Protein AF-A0A1J3HL05-F1 (afdb_monomer_lite)

InterPro domains:
  IPR000157 Toll/interleukin-1 receptor homology (TIR) domain [PF01582] (10-97)
  IPR035897 Toll/interleukin-1 receptor homology (TIR) domain superfamily [G3DSA:3.40.50.10140] (4-97)
  IPR035897 Toll/interleukin-1 receptor homology (TIR) domain superfamily [SSF52200] (7-96)

Sequence (97 aa):
MGDDNKATHTIYINCEDTLRYSLASHLSMAFRRKGLSAFVNSKGTQDVIEQGSTFVVLLSINFVSSALCLNKLVRVLEWRMENGLLVVPVFYGVSPS

Foldseek 3Di:
DDDCPPPAAEEEEEDPPVCQPPVQVVVCVVCVVVRHHYDYVPVPPPPDDDQRHEYEYEDEPVLVVDPVNVVVVVVVVVCCVVRVHHYHYDYDHDDPD

pLDDT: mean 86.63, std 14.48, range [38.41, 97.5]

Secondary structure (DSSP, 8-state):
---------EEEEE--HHHHTTHHHHHHHHHHHTT-EEEES----TT-PPTT-EEEEEE-HHHHT-HHHHHHHHHHHHHHHHH--EEEEEESSS---

Organism: Noccaea caerulescens (NCBI:txid107243)

Radius of gyration: 14.18 Å; chains: 1; bounding box: 44×31×33 Å

Structure (mmCIF, N/CA/C/O backbone):
data_AF-A0A1J3HL05-F1
#
_entry.id   AF-A0A1J3HL05-F1
#
loop_
_atom_site.group_PDB
_atom_site.id
_atom_site.type_symbol
_atom_site.label_atom_id
_atom_site.label_alt_id
_atom_site.label_comp_id
_atom_site.label_asym_id
_atom_site.label_entity_id
_atom_site.label_seq_id
_atom_site.pdbx_PDB_ins_code
_atom_site.Cartn_x
_atom_site.Cartn_y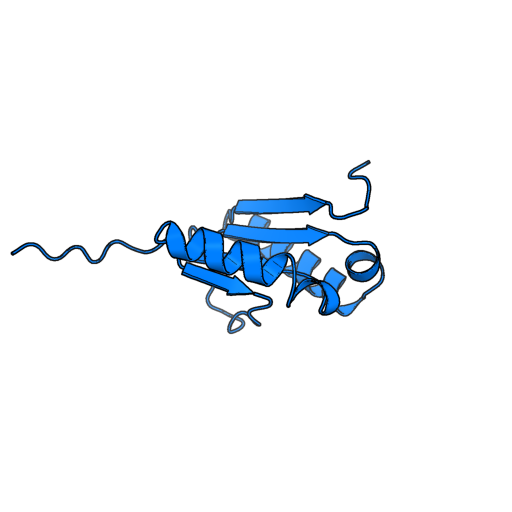
_atom_site.Cartn_z
_atom_site.occupancy
_atom_site.B_iso_or_equiv
_atom_site.auth_seq_id
_atom_site.auth_comp_id
_atom_site.auth_asym_id
_atom_site.auth_atom_id
_atom_site.pdbx_PDB_model_num
ATOM 1 N N . MET A 1 1 ? -26.612 14.758 20.652 1.00 38.41 1 MET A N 1
ATOM 2 C CA . MET A 1 1 ? -27.187 13.465 20.235 1.00 38.41 1 MET A CA 1
ATOM 3 C C . MET A 1 1 ? -25.995 12.592 19.881 1.00 38.41 1 MET A C 1
ATOM 5 O O . MET A 1 1 ? -25.319 12.953 18.936 1.00 38.41 1 MET A O 1
ATOM 9 N N . GLY A 1 2 ? -25.686 11.616 20.745 1.00 40.44 2 GLY A N 1
ATOM 10 C CA . GLY A 1 2 ? -24.680 10.544 20.612 1.00 40.44 2 GLY A CA 1
ATOM 11 C C . GLY A 1 2 ? -23.339 10.860 19.945 1.00 40.44 2 GLY A C 1
ATOM 12 O O . GLY A 1 2 ? -23.268 10.979 18.731 1.00 40.44 2 GLY A O 1
ATOM 13 N N . ASP A 1 3 ? -22.288 10.924 20.754 1.00 59.41 3 ASP A N 1
ATOM 14 C CA . ASP 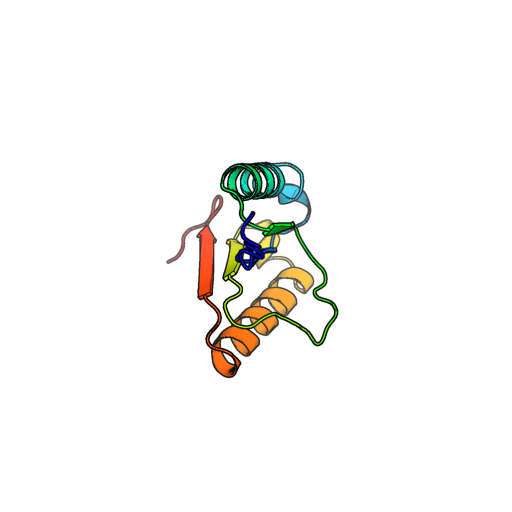A 1 3 ? -20.883 10.895 20.348 1.00 59.41 3 ASP A CA 1
ATOM 15 C C . ASP A 1 3 ? -20.552 9.541 19.687 1.00 59.41 3 ASP A C 1
ATOM 17 O O . ASP A 1 3 ? -20.598 8.513 20.355 1.00 59.41 3 ASP A O 1
ATOM 21 N N . ASP A 1 4 ? -20.244 9.534 18.387 1.00 47.22 4 ASP A N 1
ATOM 22 C CA . ASP A 1 4 ? -19.649 8.388 17.689 1.00 47.22 4 ASP A CA 1
ATOM 23 C C . ASP A 1 4 ? -18.248 8.807 17.229 1.00 47.22 4 ASP A C 1
ATOM 25 O O . ASP A 1 4 ? -17.983 9.034 16.044 1.00 47.22 4 ASP A O 1
ATOM 29 N N . ASN A 1 5 ? -17.312 8.898 18.175 1.00 52.66 5 ASN A N 1
ATOM 30 C CA . ASN A 1 5 ? -15.890 8.800 17.865 1.00 52.66 5 ASN A CA 1
ATOM 31 C C . ASN A 1 5 ? -15.593 7.366 17.390 1.00 52.66 5 ASN A C 1
ATOM 33 O O . ASN A 1 5 ? -15.019 6.542 18.104 1.00 52.66 5 ASN A O 1
ATOM 37 N N . LYS A 1 6 ? -16.076 7.020 16.194 1.00 53.91 6 LYS A N 1
ATOM 38 C CA . LYS A 1 6 ? -15.836 5.725 15.571 1.00 53.91 6 LYS A CA 1
ATOM 39 C C . LYS A 1 6 ? -14.365 5.691 15.192 1.00 53.91 6 LYS A C 1
ATOM 41 O O . LYS A 1 6 ? -13.984 6.311 14.202 1.00 53.91 6 LYS A O 1
ATOM 46 N N . ALA A 1 7 ? -13.554 4.991 15.984 1.00 60.94 7 ALA A N 1
ATOM 47 C CA . 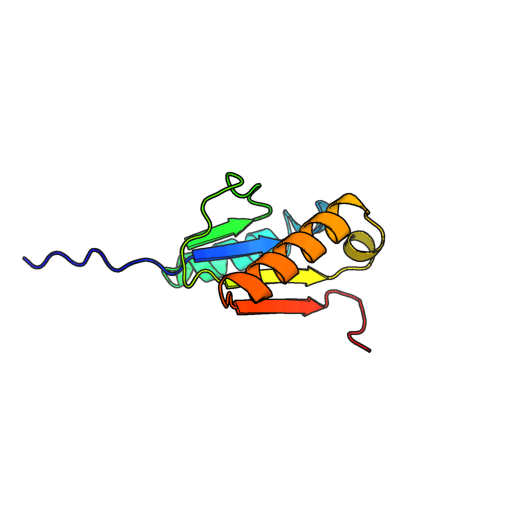ALA A 1 7 ? -12.145 4.767 15.690 1.00 60.94 7 ALA A CA 1
ATOM 48 C C . ALA A 1 7 ? -12.007 4.313 14.226 1.00 60.94 7 ALA A C 1
ATOM 50 O O . ALA A 1 7 ? -12.452 3.226 13.846 1.00 60.94 7 ALA A O 1
ATOM 51 N N . THR A 1 8 ? -11.487 5.194 13.371 1.00 75.12 8 THR A N 1
ATOM 52 C CA . THR A 1 8 ? -11.324 4.897 11.950 1.00 75.12 8 THR A CA 1
ATOM 53 C C . THR A 1 8 ? -10.151 3.950 11.813 1.00 75.12 8 THR A C 1
ATOM 55 O O . THR A 1 8 ? -9.025 4.328 12.119 1.00 75.12 8 THR A O 1
ATOM 58 N N . HIS A 1 9 ? -10.404 2.733 11.343 1.00 88.62 9 HIS A N 1
ATOM 59 C CA . HIS A 1 9 ? -9.344 1.770 11.074 1.00 88.62 9 HIS A CA 1
ATOM 60 C C . HIS A 1 9 ? -8.344 2.344 10.062 1.00 88.62 9 HIS A C 1
ATOM 62 O O . HIS A 1 9 ? -8.739 2.824 8.990 1.00 88.62 9 HIS A O 1
ATOM 68 N N . THR A 1 10 ? -7.059 2.299 10.411 1.00 91.62 10 THR A N 1
ATOM 69 C CA . THR A 1 10 ? -5.986 2.926 9.635 1.00 91.62 10 THR A CA 1
ATOM 70 C C . THR A 1 10 ? -5.312 1.926 8.693 1.00 91.62 10 THR A C 1
ATOM 72 O O . THR A 1 10 ? -4.938 0.817 9.079 1.00 91.62 10 THR A O 1
ATOM 75 N N . ILE A 1 11 ? -5.139 2.337 7.436 1.00 94.00 11 ILE A N 1
ATOM 76 C CA . ILE A 1 11 ? -4.485 1.595 6.359 1.00 94.00 11 ILE A CA 1
ATOM 77 C C . ILE A 1 11 ? -3.246 2.358 5.887 1.00 94.00 11 ILE A C 1
ATOM 79 O O . ILE A 1 11 ? -3.328 3.480 5.380 1.00 94.00 11 ILE A O 1
ATOM 83 N N . TYR A 1 12 ? -2.091 1.711 5.967 1.00 93.88 12 TYR A N 1
ATOM 84 C CA . TYR A 1 12 ? -0.840 2.195 5.398 1.00 93.88 12 TYR A CA 1
ATOM 85 C C . TYR A 1 12 ? -0.549 1.457 4.094 1.00 93.88 12 TYR A C 1
ATOM 87 O O . TYR A 1 12 ? -0.514 0.232 4.068 1.00 93.88 12 TYR A O 1
ATOM 95 N N . ILE A 1 13 ? -0.346 2.191 3.003 1.00 95.62 13 ILE A N 1
ATOM 96 C CA . ILE A 1 13 ? -0.037 1.634 1.683 1.00 95.62 13 ILE A CA 1
ATOM 97 C C . ILE A 1 13 ? 1.438 1.900 1.386 1.00 95.62 13 ILE A C 1
ATOM 99 O O . ILE A 1 13 ? 1.826 3.049 1.168 1.00 95.62 13 ILE A O 1
ATOM 103 N N . ASN A 1 14 ? 2.245 0.845 1.350 1.00 94.56 14 ASN A N 1
ATOM 104 C CA . ASN A 1 14 ? 3.648 0.896 0.957 1.00 94.56 14 ASN A CA 1
ATOM 105 C C . ASN A 1 14 ? 3.792 0.497 -0.508 1.00 94.56 14 ASN A C 1
ATOM 107 O O . ASN A 1 14 ? 3.306 -0.549 -0.925 1.00 94.56 14 ASN A O 1
ATOM 111 N N . CYS A 1 15 ? 4.480 1.324 -1.280 1.00 95.38 15 CYS A N 1
ATOM 112 C CA . CYS A 1 15 ? 4.761 1.093 -2.691 1.00 95.38 15 CYS A CA 1
ATOM 113 C C . CYS A 1 15 ? 6.069 1.783 -3.076 1.00 95.38 15 CYS A C 1
ATOM 115 O O . CYS A 1 15 ? 6.553 2.666 -2.355 1.00 95.38 15 CYS A O 1
ATOM 117 N N . GLU A 1 16 ? 6.641 1.414 -4.215 1.00 95.06 16 GLU A N 1
ATOM 118 C CA . GLU A 1 16 ? 7.694 2.232 -4.797 1.00 95.06 16 GLU A CA 1
ATOM 119 C C . GLU A 1 16 ? 7.104 3.506 -5.430 1.00 95.06 16 GLU A C 1
ATOM 121 O O . GLU A 1 16 ? 5.899 3.610 -5.676 1.00 95.06 16 GLU A O 1
ATOM 126 N N . ASP A 1 17 ? 7.947 4.505 -5.687 1.00 91.81 17 ASP A N 1
ATOM 127 C CA . ASP A 1 17 ? 7.474 5.850 -6.034 1.00 91.81 17 ASP A CA 1
ATOM 128 C C . ASP A 1 17 ? 6.693 5.927 -7.357 1.00 91.81 17 ASP A C 1
ATOM 130 O O . ASP A 1 17 ? 5.808 6.775 -7.484 1.00 91.81 17 ASP A O 1
ATOM 134 N N . THR A 1 18 ? 6.938 5.029 -8.319 1.00 92.31 18 THR A N 1
ATOM 135 C CA . THR A 1 18 ? 6.192 5.002 -9.591 1.00 92.31 18 THR A CA 1
ATOM 136 C C . THR A 1 18 ? 4.718 4.620 -9.420 1.00 92.31 18 THR A C 1
ATOM 138 O O . THR A 1 18 ? 3.857 5.149 -10.129 1.00 92.31 18 THR A O 1
ATOM 141 N N . LEU A 1 19 ? 4.389 3.767 -8.445 1.00 95.69 19 LEU A N 1
ATOM 142 C CA . LEU A 1 19 ? 3.010 3.384 -8.132 1.00 95.69 19 LEU A CA 1
ATOM 143 C C . LEU A 1 19 ? 2.294 4.358 -7.188 1.00 95.69 19 LEU A C 1
ATOM 145 O O . LEU A 1 19 ? 1.063 4.307 -7.079 1.00 95.69 19 LEU A O 1
ATOM 149 N N . ARG A 1 20 ? 3.027 5.285 -6.552 1.00 93.94 20 ARG A N 1
ATOM 150 C CA . ARG A 1 20 ? 2.481 6.260 -5.591 1.00 93.94 20 ARG A CA 1
ATOM 151 C C . ARG A 1 20 ? 1.317 7.065 -6.163 1.00 93.94 20 ARG A C 1
ATOM 153 O O . ARG A 1 20 ? 0.311 7.257 -5.483 1.00 93.94 20 ARG A O 1
ATOM 160 N N . TYR A 1 21 ? 1.468 7.551 -7.393 1.00 93.00 21 TYR A N 1
ATOM 161 C CA . TYR A 1 21 ? 0.498 8.441 -8.040 1.00 93.00 21 TYR A CA 1
ATOM 162 C C . TYR A 1 21 ? -0.492 7.711 -8.957 1.00 93.00 21 TYR A C 1
ATOM 164 O O . TYR A 1 21 ? -1.346 8.363 -9.549 1.00 93.00 21 TYR A O 1
ATOM 172 N N . SER A 1 22 ? -0.414 6.379 -9.047 1.00 93.88 22 SER A N 1
ATOM 173 C CA . SER A 1 22 ? -1.294 5.551 -9.877 1.00 93.88 22 SER A CA 1
ATOM 174 C C . SER A 1 22 ? -2.120 4.583 -9.021 1.00 93.88 22 SER A C 1
ATOM 176 O O . SER A 1 22 ? -3.119 4.976 -8.423 1.00 93.88 22 SER A O 1
ATOM 178 N N . LEU A 1 23 ? -1.721 3.316 -8.914 1.00 95.75 23 LEU A N 1
ATOM 179 C CA . LEU A 1 23 ? -2.483 2.304 -8.182 1.00 95.75 23 LEU A CA 1
ATOM 180 C C . LEU A 1 23 ? -2.655 2.671 -6.700 1.00 95.75 23 LEU A C 1
ATOM 182 O O . LEU A 1 23 ? -3.756 2.555 -6.159 1.00 95.75 23 LEU A O 1
ATOM 186 N N . ALA A 1 24 ? -1.593 3.147 -6.042 1.00 97.38 24 ALA A N 1
ATOM 187 C CA . ALA A 1 24 ? -1.638 3.447 -4.614 1.00 97.38 24 ALA A CA 1
ATOM 188 C C . ALA A 1 24 ? -2.562 4.632 -4.286 1.00 97.38 24 ALA A C 1
ATOM 190 O O . ALA A 1 24 ? -3.281 4.591 -3.283 1.00 97.38 24 ALA A O 1
ATOM 191 N N . SER A 1 25 ? -2.586 5.671 -5.131 1.00 96.19 25 SER A N 1
ATOM 192 C CA . SER A 1 25 ? -3.473 6.826 -4.945 1.00 96.19 25 SER A CA 1
ATOM 193 C C . SER A 1 25 ? -4.943 6.424 -5.103 1.00 96.19 25 SER A C 1
ATOM 195 O O . SER A 1 25 ? -5.769 6.784 -4.260 1.00 96.19 25 SER A O 1
ATOM 197 N N . HIS A 1 26 ? -5.265 5.595 -6.102 1.00 97.38 26 HIS A N 1
ATOM 198 C CA . HIS A 1 26 ? -6.615 5.061 -6.298 1.00 97.38 26 HIS A CA 1
ATOM 199 C C . HIS A 1 26 ? -7.070 4.173 -5.135 1.00 97.38 26 HIS A C 1
ATOM 201 O O . HIS A 1 26 ? -8.193 4.335 -4.653 1.00 97.38 26 HIS A O 1
ATOM 207 N N . LEU A 1 27 ? -6.202 3.287 -4.632 1.00 97.31 27 LEU A N 1
ATOM 208 C CA . LEU A 1 27 ? -6.497 2.472 -3.449 1.00 97.31 27 LEU A CA 1
ATOM 209 C C . LEU A 1 27 ? -6.753 3.344 -2.216 1.00 97.31 27 LEU A C 1
ATOM 211 O O . LEU A 1 27 ? -7.756 3.157 -1.528 1.00 97.31 27 LEU A O 1
ATOM 215 N N . SER A 1 28 ? -5.898 4.341 -1.968 1.00 96.81 28 SER A N 1
ATOM 216 C CA . SER A 1 28 ? -6.078 5.284 -0.858 1.00 96.81 28 SER A CA 1
ATOM 217 C C . SER A 1 28 ? -7.431 5.994 -0.931 1.00 96.81 28 SER A C 1
ATOM 219 O O . SER A 1 28 ? -8.163 6.046 0.059 1.00 96.81 28 SER A O 1
ATOM 221 N N . MET A 1 29 ? -7.810 6.485 -2.115 1.00 97.44 29 MET A N 1
ATOM 222 C CA . MET A 1 29 ? -9.118 7.107 -2.329 1.00 97.44 29 MET A CA 1
ATOM 223 C C . MET A 1 29 ? -10.274 6.125 -2.114 1.00 97.44 29 MET A C 1
ATOM 225 O O . MET A 1 29 ? -11.276 6.497 -1.503 1.00 97.44 29 MET A O 1
ATOM 229 N N . ALA A 1 30 ? -10.155 4.885 -2.592 1.00 97.50 30 ALA A N 1
ATOM 230 C CA . ALA A 1 30 ? -11.188 3.865 -2.431 1.00 97.50 30 ALA A CA 1
ATOM 231 C C . ALA A 1 30 ? -11.420 3.507 -0.954 1.00 97.50 30 ALA A C 1
ATOM 233 O O . ALA A 1 30 ? -12.570 3.460 -0.516 1.00 97.50 30 ALA A O 1
ATOM 234 N N . PHE A 1 31 ? -10.352 3.340 -0.167 1.00 95.88 31 PHE A N 1
ATOM 235 C CA . PHE A 1 31 ? -10.453 3.112 1.277 1.00 95.88 31 PHE A CA 1
ATOM 236 C C . PHE A 1 31 ? -11.095 4.299 2.003 1.00 95.88 31 PHE A C 1
ATOM 238 O O . PHE A 1 31 ? -12.030 4.107 2.782 1.00 95.88 31 PHE A O 1
ATOM 245 N N . ARG A 1 32 ? -10.685 5.532 1.678 1.00 95.25 32 ARG A N 1
ATOM 246 C CA . ARG A 1 32 ? -11.285 6.751 2.251 1.00 95.25 32 ARG A CA 1
ATOM 247 C C . ARG A 1 32 ? -12.778 6.863 1.954 1.00 95.25 32 ARG A C 1
ATOM 249 O O . ARG A 1 32 ? -13.554 7.190 2.844 1.00 95.25 32 ARG A O 1
ATOM 256 N N . ARG A 1 33 ? -13.212 6.505 0.739 1.00 96.19 33 ARG A N 1
ATOM 257 C CA . ARG A 1 33 ? -14.644 6.442 0.372 1.00 96.19 33 ARG A CA 1
ATOM 258 C C . ARG A 1 33 ? -15.435 5.402 1.171 1.00 96.19 33 ARG A C 1
ATOM 260 O O . ARG A 1 33 ? -16.657 5.490 1.223 1.00 96.19 33 ARG A O 1
ATOM 267 N N . LYS A 1 34 ? -14.765 4.423 1.781 1.00 95.00 34 LYS A N 1
ATOM 268 C CA . LYS A 1 34 ? -15.364 3.430 2.686 1.00 95.00 34 LYS A CA 1
ATOM 269 C C . LYS A 1 34 ? -15.272 3.823 4.166 1.00 95.00 34 LYS A C 1
ATOM 271 O O . LYS A 1 34 ? -15.646 3.021 5.014 1.00 95.00 34 LYS A O 1
ATOM 276 N N . GLY A 1 35 ? -14.821 5.041 4.475 1.00 92.69 35 GLY A N 1
ATOM 277 C CA . GLY A 1 35 ? -14.703 5.542 5.847 1.00 92.69 35 GLY A CA 1
ATOM 278 C C . GLY A 1 35 ? -13.443 5.072 6.579 1.00 92.69 35 GLY A C 1
ATOM 279 O O . GLY A 1 35 ? -13.417 5.088 7.805 1.00 92.69 35 GLY A O 1
ATOM 280 N N . LEU A 1 36 ? -12.416 4.632 5.845 1.00 93.19 36 LEU A N 1
ATOM 281 C CA . LEU A 1 36 ? -11.138 4.183 6.402 1.00 93.19 36 LEU A CA 1
ATOM 282 C C . LEU A 1 36 ? -10.072 5.269 6.236 1.00 93.19 36 LEU A C 1
ATOM 284 O O . LEU A 1 36 ? -9.990 5.922 5.190 1.00 93.19 36 LEU A O 1
ATOM 288 N N . SER A 1 37 ? -9.211 5.424 7.236 1.00 92.75 37 SER A N 1
ATOM 289 C CA . SER A 1 37 ? -8.067 6.333 7.156 1.00 92.75 37 SER A CA 1
ATOM 290 C C . SER A 1 37 ? -6.966 5.661 6.343 1.00 92.75 37 SER A C 1
ATOM 292 O O . SER A 1 37 ? -6.508 4.590 6.710 1.00 92.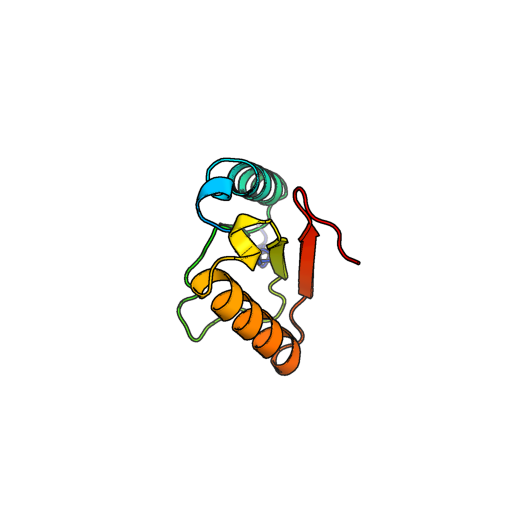75 37 SER A O 1
ATOM 294 N N . ALA A 1 38 ? -6.550 6.244 5.215 1.00 93.81 38 ALA A N 1
ATOM 295 C CA . ALA A 1 38 ? -5.571 5.615 4.322 1.00 93.81 38 ALA A CA 1
ATOM 296 C C . ALA A 1 38 ? -4.420 6.554 3.947 1.00 93.81 38 ALA A C 1
ATOM 298 O O . ALA A 1 38 ? -4.662 7.668 3.463 1.00 93.81 38 ALA A O 1
ATOM 299 N N . PHE A 1 39 ? -3.180 6.079 4.090 1.00 92.50 39 PHE A N 1
ATOM 300 C CA . PHE A 1 39 ? -1.956 6.858 3.872 1.00 92.50 39 PHE A CA 1
ATOM 301 C C . PHE A 1 39 ? -0.967 6.121 2.961 1.00 92.50 39 PHE A C 1
ATOM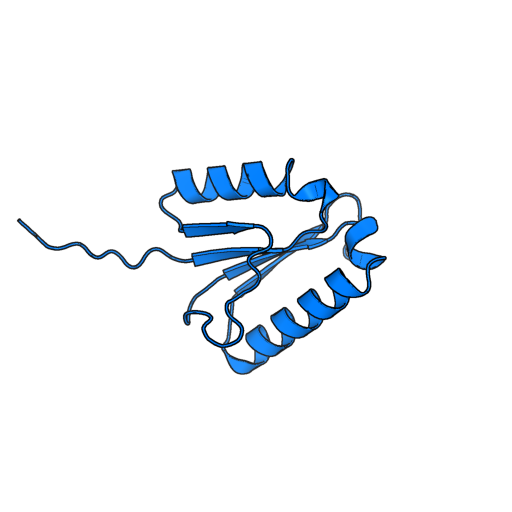 303 O O . PHE A 1 39 ? -0.611 4.979 3.228 1.00 92.50 39 PHE A O 1
ATOM 310 N N . VAL A 1 40 ? -0.490 6.783 1.902 1.00 93.56 40 VAL A N 1
ATOM 311 C CA . VAL A 1 40 ? 0.474 6.215 0.939 1.00 93.56 40 VAL A CA 1
ATOM 312 C C . VAL A 1 40 ? 1.892 6.639 1.289 1.00 93.56 40 VAL A C 1
ATOM 314 O O . VAL A 1 40 ? 2.145 7.834 1.458 1.00 93.56 40 VAL A O 1
ATOM 317 N N . ASN A 1 41 ? 2.817 5.677 1.355 1.00 90.00 41 ASN A N 1
ATOM 318 C CA . ASN A 1 41 ? 4.226 5.875 1.703 1.00 90.00 41 ASN A CA 1
ATOM 319 C C . ASN A 1 41 ? 4.388 6.783 2.929 1.00 90.00 41 ASN A C 1
ATOM 321 O O . ASN A 1 41 ? 5.304 7.611 2.985 1.00 90.00 41 ASN A O 1
ATOM 325 N N . SER A 1 42 ? 3.463 6.647 3.892 1.00 82.06 42 SER A N 1
ATOM 326 C CA . SER A 1 42 ? 3.583 7.324 5.173 1.00 82.06 42 SER A CA 1
ATOM 327 C C . SER A 1 42 ? 4.916 6.911 5.753 1.00 82.06 42 SER A C 1
ATOM 329 O O . SER A 1 42 ? 5.230 5.722 5.816 1.00 82.06 42 SER A O 1
ATOM 331 N N . LYS A 1 43 ? 5.718 7.892 6.158 1.00 66.88 43 LYS A N 1
ATOM 332 C CA . LYS A 1 43 ? 7.021 7.591 6.743 1.00 66.88 43 LYS A CA 1
ATOM 333 C C . LYS A 1 43 ? 6.882 6.795 8.039 1.00 66.88 43 LYS A C 1
ATOM 335 O O . LYS A 1 43 ? 7.882 6.220 8.448 1.00 66.88 43 LYS A O 1
ATOM 340 N N . GLY A 1 44 ? 5.667 6.738 8.610 1.00 55.62 44 GLY A N 1
ATOM 341 C CA . GLY A 1 44 ? 5.418 6.316 9.975 1.00 55.62 44 GLY A CA 1
ATOM 342 C C . GLY A 1 44 ? 6.252 7.226 10.858 1.00 55.62 44 GLY A C 1
ATOM 343 O O . GLY A 1 44 ? 7.473 7.109 10.884 1.00 55.62 44 GLY A O 1
ATOM 344 N N . THR A 1 45 ? 5.651 8.186 11.555 1.00 49.34 45 THR A N 1
ATOM 345 C CA . THR A 1 45 ? 6.360 8.738 12.717 1.00 49.34 45 THR A CA 1
ATOM 346 C C . THR A 1 45 ? 6.824 7.536 13.524 1.00 49.34 45 THR A C 1
ATOM 348 O O . THR A 1 45 ? 6.009 6.666 13.821 1.00 49.34 45 THR A O 1
ATOM 351 N N . GLN A 1 46 ? 8.142 7.423 13.680 1.00 51.22 46 GLN A N 1
ATOM 352 C CA . GLN A 1 46 ? 8.889 6.166 13.742 1.00 51.22 46 GLN A CA 1
ATOM 353 C C . GLN A 1 46 ? 8.461 5.228 14.887 1.00 51.22 46 GLN A C 1
ATOM 355 O O . GLN A 1 46 ? 8.858 4.069 14.869 1.00 51.22 46 GLN A O 1
ATOM 360 N N . ASP A 1 47 ? 7.589 5.688 15.783 1.00 50.47 47 ASP A N 1
ATOM 361 C CA . ASP A 1 47 ? 7.329 5.089 17.084 1.00 50.47 47 ASP A CA 1
ATOM 362 C C . ASP A 1 47 ? 5.838 4.920 17.430 1.00 50.47 47 ASP A C 1
ATOM 364 O O . ASP A 1 47 ? 5.527 4.477 18.530 1.00 50.47 47 ASP A O 1
ATOM 368 N N . VAL A 1 48 ? 4.890 5.249 16.536 1.00 61.88 48 VAL A N 1
ATOM 369 C CA . VAL A 1 48 ? 3.452 5.092 16.847 1.00 61.88 48 VAL A CA 1
ATOM 370 C C . VAL A 1 48 ? 2.683 4.545 15.647 1.00 61.88 48 VAL A C 1
ATOM 372 O O . VAL A 1 48 ? 2.116 5.294 14.851 1.00 61.88 48 VAL A O 1
ATOM 375 N N . ILE A 1 49 ? 2.672 3.220 15.504 1.00 73.94 49 ILE A N 1
ATOM 376 C CA . ILE A 1 49 ? 1.630 2.535 14.735 1.00 73.94 49 ILE A CA 1
ATOM 377 C C . ILE A 1 49 ? 0.544 2.146 15.719 1.00 73.94 49 ILE A C 1
ATOM 379 O O . ILE A 1 49 ? 0.795 1.427 16.683 1.00 73.94 49 ILE A O 1
ATOM 383 N N . GLU A 1 50 ? -0.667 2.623 15.465 1.00 75.25 50 GLU A N 1
ATOM 384 C CA . GLU A 1 50 ? -1.820 2.275 16.281 1.00 75.25 50 GLU A CA 1
ATOM 385 C C . GLU A 1 50 ? -2.095 0.772 16.178 1.00 75.25 50 GLU A C 1
ATOM 387 O O . GLU A 1 50 ? -2.128 0.198 15.080 1.00 75.25 50 GLU A O 1
ATOM 392 N N . GLN A 1 51 ? -2.309 0.132 17.327 1.00 76.19 51 GLN A N 1
ATOM 393 C CA . GLN A 1 51 ? -2.709 -1.266 17.379 1.00 76.19 51 GLN A CA 1
ATOM 394 C C . GLN A 1 51 ? -3.996 -1.467 16.567 1.00 76.19 51 GLN A C 1
ATOM 396 O O . GLN A 1 51 ? -4.926 -0.669 16.638 1.00 76.19 51 GLN A O 1
ATOM 401 N N . GLY A 1 52 ? -4.033 -2.529 15.762 1.00 80.56 52 GLY A N 1
ATOM 402 C CA . GLY A 1 52 ? -5.127 -2.774 14.821 1.00 80.56 52 GLY A CA 1
ATOM 403 C C . GLY A 1 52 ? -4.932 -2.146 13.438 1.00 80.56 52 GLY A C 1
ATOM 404 O O . GLY A 1 52 ? -5.728 -2.426 12.552 1.00 80.56 52 GLY A O 1
ATOM 405 N N . SER A 1 53 ? -3.864 -1.379 13.189 1.00 88.62 53 SER A N 1
ATOM 406 C CA . SER A 1 53 ? -3.556 -0.885 11.837 1.00 88.62 53 SER A CA 1
ATOM 407 C C . SER A 1 53 ? -3.326 -2.015 10.822 1.00 88.62 53 SER A C 1
ATOM 409 O O . SER A 1 53 ? -2.884 -3.118 11.156 1.00 88.62 53 SER A O 1
ATOM 411 N N . THR A 1 54 ? -3.583 -1.728 9.543 1.00 92.38 54 THR A N 1
ATOM 412 C CA . THR A 1 54 ? -3.308 -2.639 8.419 1.00 92.38 54 THR A CA 1
ATOM 413 C C . THR A 1 54 ? -2.280 -2.050 7.463 1.00 92.38 54 THR A C 1
ATOM 415 O O . THR A 1 54 ? -2.362 -0.882 7.090 1.00 92.38 54 THR A O 1
ATOM 418 N N . PHE A 1 55 ? -1.344 -2.878 7.009 1.00 94.06 55 PHE A N 1
ATOM 419 C CA . PHE A 1 55 ? -0.380 -2.538 5.968 1.00 94.06 55 PHE A CA 1
ATOM 420 C C . PHE A 1 55 ? -0.737 -3.237 4.659 1.00 94.06 55 PHE A C 1
ATOM 422 O O . PHE A 1 55 ? -0.811 -4.459 4.603 1.00 94.06 55 PHE A O 1
ATOM 429 N N . VAL A 1 56 ? -0.908 -2.468 3.591 1.00 96.62 56 VAL A N 1
ATOM 430 C CA . VAL A 1 56 ? -0.984 -2.954 2.211 1.00 96.62 56 VAL A CA 1
ATOM 431 C C . VAL A 1 56 ? 0.377 -2.724 1.565 1.00 96.62 56 VAL A C 1
ATOM 433 O O . VAL A 1 56 ? 0.840 -1.587 1.498 1.00 96.62 56 VAL A O 1
ATOM 436 N N . VAL A 1 57 ? 1.025 -3.780 1.080 1.00 96.31 57 VAL A N 1
ATOM 437 C CA . VAL A 1 57 ? 2.341 -3.685 0.429 1.00 96.31 57 VAL A CA 1
ATOM 438 C C . VAL A 1 57 ? 2.190 -4.000 -1.055 1.00 96.31 57 VAL A C 1
ATOM 440 O O . VAL A 1 57 ? 1.915 -5.141 -1.416 1.00 96.31 57 VAL A O 1
ATOM 443 N N . LEU A 1 58 ? 2.367 -2.994 -1.914 1.00 97.00 58 LEU A N 1
ATOM 444 C CA . LEU A 1 58 ? 2.371 -3.147 -3.368 1.00 97.00 58 LEU A CA 1
ATOM 445 C C . LEU A 1 58 ? 3.751 -3.641 -3.820 1.00 97.00 58 LEU A C 1
ATOM 447 O O . LEU A 1 58 ? 4.694 -2.861 -3.952 1.00 97.00 58 LEU A O 1
ATOM 451 N N . LEU A 1 59 ? 3.860 -4.947 -4.035 1.00 96.31 59 LEU A N 1
ATOM 452 C CA . LEU A 1 59 ? 5.060 -5.608 -4.528 1.00 96.31 59 LEU A CA 1
ATOM 453 C C . LEU A 1 59 ? 5.087 -5.508 -6.052 1.00 96.31 59 LEU A C 1
ATOM 455 O O . LEU A 1 59 ? 4.248 -6.090 -6.732 1.00 96.31 59 LEU A O 1
ATOM 459 N N . SER A 1 60 ? 6.054 -4.772 -6.584 1.00 95.94 60 SER A N 1
ATOM 460 C CA . SER A 1 60 ? 6.315 -4.615 -8.016 1.00 95.94 60 SER A CA 1
ATOM 461 C C . SER A 1 60 ? 7.772 -4.961 -8.326 1.00 95.94 60 SER A C 1
ATOM 463 O O . SER A 1 60 ? 8.590 -5.083 -7.410 1.00 95.94 60 SER A O 1
ATOM 465 N N . ILE A 1 61 ? 8.129 -5.074 -9.609 1.00 94.81 61 ILE A N 1
ATOM 466 C CA . ILE A 1 61 ? 9.526 -5.302 -10.013 1.00 94.81 61 ILE A CA 1
ATOM 467 C C . ILE A 1 61 ? 10.461 -4.215 -9.452 1.00 94.81 61 ILE A C 1
ATOM 469 O O . ILE A 1 61 ? 11.500 -4.511 -8.872 1.00 94.81 61 ILE A O 1
ATOM 473 N N . ASN A 1 62 ? 10.035 -2.952 -9.516 1.00 95.06 62 ASN A N 1
ATOM 474 C CA . ASN A 1 62 ? 10.805 -1.815 -9.019 1.00 95.06 62 ASN A CA 1
ATOM 475 C C . ASN A 1 62 ? 10.875 -1.790 -7.484 1.00 95.06 62 ASN A C 1
ATOM 477 O O . ASN A 1 62 ? 11.878 -1.352 -6.919 1.00 95.06 62 ASN A O 1
ATOM 481 N N . PHE A 1 63 ? 9.831 -2.272 -6.803 1.00 94.44 63 PHE A N 1
ATOM 482 C CA . PHE A 1 63 ? 9.835 -2.417 -5.350 1.00 94.44 63 PHE A CA 1
ATOM 483 C C . PHE A 1 63 ? 10.910 -3.412 -4.905 1.00 94.44 63 PHE A C 1
ATOM 485 O O . PHE A 1 63 ? 11.735 -3.085 -4.053 1.00 94.44 63 PHE A O 1
ATOM 492 N N . VAL A 1 64 ? 10.931 -4.614 -5.493 1.00 91.31 64 VAL A N 1
ATOM 493 C CA . VAL A 1 64 ? 11.865 -5.678 -5.082 1.00 91.31 64 VAL A CA 1
ATOM 494 C C . VAL A 1 64 ? 13.314 -5.387 -5.481 1.00 91.31 64 VAL A C 1
ATOM 496 O O . VAL A 1 64 ? 14.231 -5.917 -4.864 1.00 91.31 64 VAL A O 1
ATOM 499 N N . SER A 1 65 ? 13.539 -4.504 -6.457 1.00 92.75 65 SER A N 1
ATOM 500 C CA . SER A 1 65 ? 14.879 -4.024 -6.829 1.00 92.75 65 SER A CA 1
ATOM 501 C C . SER A 1 65 ? 15.375 -2.830 -5.999 1.00 92.75 65 SER A C 1
ATOM 503 O O . SER A 1 65 ? 16.512 -2.396 -6.175 1.00 92.75 65 SER A O 1
ATOM 505 N N . SER A 1 66 ? 14.558 -2.272 -5.098 1.00 93.88 66 SER A N 1
ATOM 506 C CA . SER A 1 66 ? 14.900 -1.077 -4.319 1.00 93.88 66 SER A CA 1
ATOM 507 C C . SER A 1 66 ? 15.258 -1.420 -2.873 1.00 93.88 66 SER A C 1
ATOM 509 O O . SER A 1 66 ? 14.393 -1.795 -2.083 1.00 93.88 66 SER A O 1
ATOM 511 N N . ALA A 1 67 ? 16.516 -1.186 -2.478 1.00 93.94 67 ALA A N 1
ATOM 512 C CA . ALA A 1 67 ? 16.971 -1.385 -1.096 1.00 93.94 67 ALA A CA 1
ATOM 513 C C . ALA A 1 67 ? 16.129 -0.595 -0.075 1.00 93.94 67 ALA A C 1
ATOM 515 O O . ALA A 1 67 ? 15.794 -1.104 0.992 1.00 93.94 67 ALA A O 1
ATOM 516 N N . LEU A 1 68 ? 15.710 0.629 -0.418 1.00 91.19 68 LEU A N 1
ATOM 517 C CA . LEU A 1 68 ? 14.829 1.431 0.435 1.00 91.19 68 LEU A CA 1
ATOM 518 C C . LEU A 1 68 ? 13.455 0.769 0.626 1.00 91.19 68 LEU A C 1
ATOM 520 O O . LEU A 1 68 ? 12.906 0.809 1.727 1.00 91.19 68 LEU A O 1
ATOM 524 N N . CYS A 1 69 ? 12.887 0.179 -0.429 1.00 92.88 69 CYS A N 1
ATOM 525 C CA . CYS A 1 69 ? 11.603 -0.519 -0.349 1.00 92.88 69 CYS A CA 1
ATOM 526 C C . CYS A 1 69 ? 11.720 -1.823 0.449 1.00 92.88 69 CYS A C 1
ATOM 528 O O . CYS A 1 69 ? 10.880 -2.080 1.311 1.00 92.88 69 CYS A O 1
ATOM 530 N N . LEU A 1 70 ? 12.788 -2.594 0.237 1.00 94.06 70 LEU A N 1
ATOM 531 C CA . LEU A 1 70 ? 13.054 -3.817 0.997 1.00 94.06 70 LEU A CA 1
ATOM 532 C C . LEU A 1 70 ? 13.269 -3.530 2.490 1.00 94.06 70 LEU A C 1
ATOM 534 O O . LEU A 1 70 ? 12.681 -4.212 3.324 1.00 94.06 70 LEU A O 1
ATOM 538 N N . ASN A 1 71 ? 13.997 -2.467 2.842 1.00 92.06 71 ASN A N 1
ATOM 539 C CA . ASN A 1 71 ? 14.163 -2.058 4.242 1.00 92.06 71 ASN A CA 1
ATOM 540 C C . ASN A 1 71 ? 12.823 -1.682 4.896 1.00 92.06 71 ASN A C 1
ATOM 542 O O . ASN A 1 71 ? 12.571 -2.033 6.047 1.00 92.06 71 ASN A O 1
ATOM 546 N N . LYS A 1 72 ? 11.925 -1.007 4.161 1.00 88.94 72 LYS A N 1
ATOM 547 C CA . LYS A 1 72 ? 10.556 -0.743 4.642 1.00 88.94 72 LYS A CA 1
ATOM 548 C C . LYS A 1 72 ? 9.762 -2.036 4.831 1.00 88.94 72 LYS A C 1
ATOM 550 O O . LYS A 1 72 ? 8.995 -2.125 5.784 1.00 88.94 72 LYS A O 1
ATOM 555 N N . LEU A 1 73 ? 9.919 -3.013 3.935 1.00 92.50 73 LEU A N 1
ATOM 556 C CA . LEU A 1 73 ? 9.243 -4.306 4.042 1.00 92.50 73 LEU A CA 1
ATOM 557 C C . LEU A 1 73 ? 9.704 -5.076 5.283 1.00 92.50 73 LEU A C 1
ATOM 559 O O . LEU A 1 73 ? 8.850 -5.524 6.040 1.00 92.50 73 LEU A O 1
ATOM 563 N N . VAL A 1 74 ? 11.016 -5.170 5.525 1.00 93.25 74 VAL A N 1
ATOM 564 C CA . VAL A 1 74 ? 11.571 -5.802 6.737 1.00 93.25 74 VAL A CA 1
ATOM 565 C C . VAL A 1 74 ? 10.953 -5.182 7.987 1.00 93.25 74 VAL A C 1
ATOM 567 O O . VAL A 1 74 ? 10.376 -5.898 8.798 1.00 93.25 74 VAL A O 1
ATOM 570 N N . ARG A 1 75 ? 10.932 -3.849 8.065 1.00 89.81 75 ARG A N 1
ATOM 571 C CA . ARG A 1 75 ? 10.349 -3.128 9.201 1.00 89.81 75 ARG A CA 1
ATOM 572 C C . ARG A 1 75 ? 8.856 -3.409 9.412 1.00 89.81 75 ARG A C 1
ATOM 574 O O . ARG A 1 75 ? 8.398 -3.552 10.539 1.00 89.81 75 ARG A O 1
ATOM 581 N N . VAL A 1 76 ? 8.077 -3.515 8.332 1.00 89.75 76 VAL A N 1
ATOM 582 C CA . VAL A 1 76 ? 6.655 -3.900 8.418 1.00 89.75 76 VAL A CA 1
ATOM 583 C C . VAL A 1 76 ? 6.483 -5.332 8.922 1.00 89.75 76 VAL A C 1
ATOM 585 O O . VAL A 1 76 ? 5.548 -5.606 9.675 1.00 89.75 76 VAL A O 1
ATOM 588 N N . LEU A 1 77 ? 7.367 -6.246 8.523 1.00 91.56 77 LEU A N 1
ATOM 589 C CA . LEU A 1 77 ? 7.335 -7.631 8.986 1.00 91.56 77 LEU A CA 1
ATOM 590 C C . LEU A 1 77 ? 7.739 -7.752 10.462 1.00 91.56 77 LEU A C 1
ATOM 592 O O . LEU A 1 77 ? 7.089 -8.500 11.188 1.00 91.56 77 LEU A O 1
ATOM 596 N N . GLU A 1 78 ? 8.721 -6.976 10.922 1.00 90.56 78 GLU A N 1
ATOM 597 C CA . GLU A 1 78 ? 9.081 -6.867 12.345 1.00 90.56 78 GLU A CA 1
ATOM 598 C C . GLU A 1 78 ? 7.883 -6.386 13.170 1.00 90.56 78 GLU A C 1
ATOM 600 O O . GLU A 1 78 ? 7.445 -7.069 14.097 1.00 90.56 78 GLU A O 1
ATOM 605 N N . TRP A 1 79 ? 7.241 -5.287 12.760 1.00 86.62 79 TRP A N 1
ATOM 606 C CA . TRP A 1 79 ? 6.052 -4.792 13.453 1.00 86.62 79 TRP A CA 1
ATOM 607 C C . TRP A 1 79 ? 4.883 -5.776 13.440 1.00 86.62 79 TRP A C 1
ATOM 609 O O . TRP A 1 79 ? 4.136 -5.843 14.417 1.00 86.62 79 TRP A O 1
ATOM 619 N N . ARG A 1 80 ? 4.708 -6.545 12.359 1.00 88.56 80 ARG A N 1
ATOM 620 C CA . ARG A 1 80 ? 3.725 -7.635 12.310 1.00 88.56 80 ARG A CA 1
ATOM 621 C C . ARG A 1 80 ? 4.013 -8.686 13.378 1.00 88.56 80 ARG A C 1
ATOM 623 O O . ARG A 1 80 ? 3.070 -9.150 14.013 1.00 88.56 80 ARG A O 1
ATOM 630 N N . MET A 1 81 ? 5.277 -9.065 13.555 1.00 89.62 81 MET A N 1
ATOM 631 C CA . MET A 1 81 ? 5.686 -10.060 14.549 1.00 89.62 81 MET A CA 1
ATOM 632 C C . MET A 1 81 ? 5.505 -9.547 15.980 1.00 89.62 81 MET A C 1
ATOM 634 O O . MET A 1 81 ? 5.016 -10.289 16.826 1.00 89.62 81 MET A O 1
ATOM 638 N N . GLU A 1 82 ? 5.849 -8.286 16.236 1.00 87.44 82 GLU A N 1
ATOM 639 C CA . GLU A 1 82 ? 5.794 -7.687 17.575 1.00 87.44 82 GLU A CA 1
ATOM 640 C C . GLU A 1 82 ? 4.377 -7.273 17.999 1.00 87.44 82 GLU A C 1
ATOM 642 O O . GLU A 1 82 ? 3.999 -7.454 19.153 1.00 87.44 82 GLU A O 1
ATOM 647 N N . ASN A 1 83 ? 3.580 -6.724 17.074 1.00 82.38 83 ASN A N 1
ATOM 648 C CA . ASN A 1 83 ? 2.315 -6.046 17.392 1.00 82.38 83 ASN A CA 1
ATOM 649 C C . ASN A 1 83 ? 1.075 -6.737 16.797 1.00 82.38 83 ASN A C 1
ATOM 651 O O . ASN A 1 83 ? -0.043 -6.247 16.962 1.00 82.38 83 ASN A O 1
ATOM 655 N N . GLY A 1 84 ? 1.247 -7.850 16.074 1.00 83.44 84 GLY A N 1
ATOM 656 C CA . GLY A 1 84 ? 0.139 -8.594 15.464 1.00 83.44 84 GLY A CA 1
ATOM 657 C C . GLY A 1 84 ? -0.576 -7.845 14.333 1.00 83.44 84 GLY A C 1
ATOM 658 O O . GLY A 1 84 ? -1.753 -8.097 14.077 1.00 83.44 84 GLY A O 1
ATOM 659 N N . LEU A 1 85 ? 0.104 -6.907 13.664 1.00 87.00 85 LEU A N 1
ATOM 660 C CA . LEU A 1 85 ? -0.481 -6.114 12.577 1.00 87.00 85 LEU A CA 1
ATOM 661 C C . LEU A 1 85 ? -0.878 -6.985 11.379 1.00 87.00 85 LEU A C 1
ATOM 663 O O . LEU A 1 85 ? -0.160 -7.908 10.986 1.00 87.00 85 LEU A O 1
ATOM 667 N N . LEU A 1 86 ? -1.988 -6.636 10.724 1.00 92.56 86 LEU A N 1
ATOM 668 C CA . LEU A 1 86 ? -2.369 -7.264 9.462 1.00 92.56 86 LEU A CA 1
ATOM 669 C C . LEU A 1 86 ? -1.508 -6.702 8.323 1.00 92.56 86 LEU A C 1
ATOM 671 O O . LEU A 1 86 ? -1.505 -5.496 8.081 1.00 92.56 86 LEU A O 1
ATOM 675 N N . VAL A 1 87 ? -0.822 -7.580 7.591 1.00 94.44 87 VAL A N 1
ATOM 676 C CA . VAL A 1 87 ? -0.051 -7.230 6.389 1.00 94.44 87 VAL A CA 1
ATOM 677 C C . VAL A 1 87 ? -0.656 -7.945 5.185 1.00 94.44 87 VAL A C 1
ATOM 679 O O . VAL A 1 87 ? -0.746 -9.171 5.171 1.00 94.44 87 VAL A O 1
ATOM 682 N N . VAL A 1 88 ? -1.062 -7.176 4.177 1.00 96.38 88 VAL A N 1
ATOM 683 C CA . VAL A 1 88 ? -1.692 -7.642 2.939 1.00 96.38 88 VAL A CA 1
ATOM 684 C C . VAL A 1 88 ? -0.747 -7.369 1.763 1.00 96.38 88 VAL A C 1
ATOM 686 O O . VAL A 1 88 ? -0.583 -6.209 1.370 1.00 96.38 88 VAL A O 1
ATOM 689 N N . PRO A 1 89 ? -0.110 -8.401 1.186 1.00 95.94 89 PRO A N 1
ATOM 690 C CA . PRO A 1 89 ? 0.687 -8.238 -0.022 1.00 95.94 89 PRO A CA 1
ATOM 691 C C . PRO A 1 89 ? -0.218 -8.116 -1.257 1.00 95.94 89 PRO A C 1
ATOM 693 O O . PRO A 1 89 ? -1.166 -8.881 -1.431 1.00 95.94 89 PRO A O 1
ATOM 696 N N . VAL A 1 90 ? 0.100 -7.170 -2.137 1.00 96.81 90 VAL A N 1
ATOM 697 C CA . VAL A 1 90 ? -0.517 -7.006 -3.458 1.00 96.81 90 VAL A CA 1
ATOM 698 C C . VAL A 1 90 ? 0.584 -7.119 -4.501 1.00 96.81 90 VAL A C 1
ATOM 700 O O . VAL A 1 90 ? 1.452 -6.256 -4.588 1.00 96.81 90 VAL A O 1
ATOM 703 N N . PHE A 1 91 ? 0.546 -8.183 -5.295 1.00 95.88 91 PHE A N 1
ATOM 704 C CA . PHE A 1 91 ? 1.526 -8.444 -6.344 1.00 95.88 91 PHE A CA 1
ATOM 705 C C . PHE A 1 91 ? 1.108 -7.719 -7.628 1.00 95.88 91 PHE A C 1
ATOM 707 O O . PHE A 1 91 ? 0.077 -8.031 -8.223 1.00 95.88 91 PHE A O 1
ATOM 714 N N . TYR A 1 92 ? 1.890 -6.724 -8.042 1.00 95.25 92 TYR A N 1
ATOM 715 C CA . TYR A 1 92 ? 1.642 -5.898 -9.220 1.00 95.25 92 TYR A CA 1
ATOM 716 C C . TYR A 1 92 ? 2.696 -6.167 -10.297 1.00 95.25 92 TYR A C 1
ATOM 718 O O . TYR A 1 92 ? 3.833 -5.700 -10.213 1.00 95.25 92 TYR A O 1
ATOM 726 N N . GLY A 1 93 ? 2.309 -6.933 -11.320 1.00 92.94 93 GLY A N 1
ATOM 727 C CA . GLY A 1 93 ? 3.200 -7.294 -12.429 1.00 92.94 93 GLY A CA 1
ATOM 728 C C . GLY A 1 93 ? 4.318 -8.271 -12.047 1.00 92.94 93 GLY A C 1
ATOM 729 O O . GLY A 1 93 ? 5.306 -8.370 -12.768 1.00 92.94 93 GLY A O 1
ATOM 730 N N . VAL A 1 94 ? 4.180 -8.974 -10.919 1.00 92.88 94 VAL A N 1
ATOM 731 C CA . VAL A 1 94 ? 5.129 -9.977 -10.413 1.00 92.88 94 VAL A CA 1
ATOM 732 C C . VAL A 1 94 ? 4.384 -11.216 -9.910 1.00 92.88 94 VAL A C 1
ATOM 734 O O . VAL A 1 94 ? 3.201 -11.137 -9.579 1.00 92.88 94 VAL A O 1
ATOM 737 N N . SER A 1 95 ? 5.078 -12.354 -9.851 1.00 92.56 95 SER A N 1
ATOM 738 C CA . SER A 1 95 ? 4.547 -13.613 -9.310 1.00 92.56 95 SE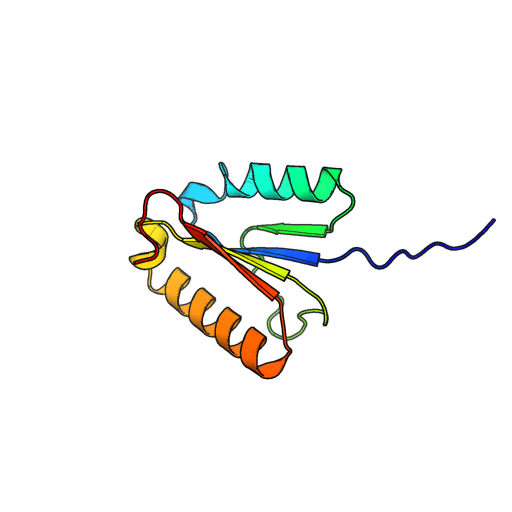R A CA 1
ATOM 739 C C . SER A 1 95 ? 4.810 -13.725 -7.797 1.00 92.56 95 SER A C 1
ATOM 741 O O . SER A 1 95 ? 5.869 -13.285 -7.350 1.00 92.56 95 SER A O 1
ATOM 743 N N . PRO A 1 96 ? 3.893 -14.322 -7.008 1.00 89.00 96 PRO A N 1
ATOM 744 C CA . PRO A 1 96 ? 4.075 -14.587 -5.574 1.00 89.00 96 PRO A CA 1
ATOM 745 C C . PRO A 1 96 ? 4.904 -15.846 -5.242 1.00 89.00 96 PRO A C 1
ATOM 747 O O . PRO A 1 96 ? 5.058 -16.169 -4.068 1.00 89.00 96 PRO A O 1
ATOM 750 N N . SER A 1 97 ? 5.346 -16.571 -6.271 1.00 76.06 97 SER A N 1
ATOM 751 C CA . SER A 1 97 ? 5.926 -17.924 -6.251 1.00 76.06 97 SER A CA 1
ATOM 752 C C . SER A 1 97 ? 7.306 -18.039 -5.618 1.00 76.06 97 SER A C 1
ATOM 754 O O . SER A 1 97 ? 8.171 -17.227 -6.020 1.00 76.06 97 SER A O 1
#